Protein AF-A0A699RQG4-F1 (afdb_monomer_lite)

Radius of gyration: 23.88 Å; chains: 1; bounding box: 57×42×54 Å

Organism: Tanacetum cinerariifolium (NCBI:txid118510)

Sequence (98 aa):
MQLVPKVVFPCLPKRTMCHGRLIFFAVDSCETAQEIWLQVQQMMKGSDIGIKEKKAKLFNEWERFDSNEGESIESYYHRLLKLMHDLKRNKHFPEKIA

Foldseek 3Di:
DDDDDDPDDDDDDDPVCPVVVVVVVVLVPDPVNVVVVVVVVCVVVAPPVRLVVLVVVLVVCVVPLDDDVPDDPVNSVVVVVVSVVSVVVSVPDPPDPD

Structure (mmCIF, N/CA/C/O backbone):
data_AF-A0A699RQG4-F1
#
_entry.id   AF-A0A699RQG4-F1
#
loop_
_atom_site.group_PDB
_atom_site.id
_atom_site.type_symbol
_atom_site.label_atom_id
_atom_site.label_alt_id
_atom_site.label_comp_id
_atom_site.label_asym_id
_atom_site.label_entity_id
_atom_site.label_seq_id
_atom_site.pdbx_PDB_ins_code
_atom_site.Cartn_x
_atom_site.Cartn_y
_atom_site.Cartn_z
_atom_site.occupancy
_atom_site.B_iso_or_equiv
_atom_site.auth_seq_id
_atom_site.auth_comp_id
_atom_site.auth_asym_id
_atom_site.auth_atom_id
_atom_site.pdbx_PDB_model_num
ATOM 1 N N . MET A 1 1 ? 25.592 11.367 -23.029 1.00 34.19 1 MET A N 1
ATOM 2 C CA . MET A 1 1 ? 26.323 10.136 -22.655 1.00 34.19 1 MET A CA 1
ATOM 3 C C . MET A 1 1 ? 25.731 9.592 -21.363 1.00 34.19 1 MET A C 1
ATOM 5 O O . MET A 1 1 ? 26.091 10.073 -20.298 1.00 34.19 1 MET A O 1
ATOM 9 N N . GLN A 1 2 ? 24.779 8.658 -21.435 1.00 38.53 2 GLN A N 1
ATOM 10 C CA . GLN A 1 2 ? 24.362 7.902 -20.250 1.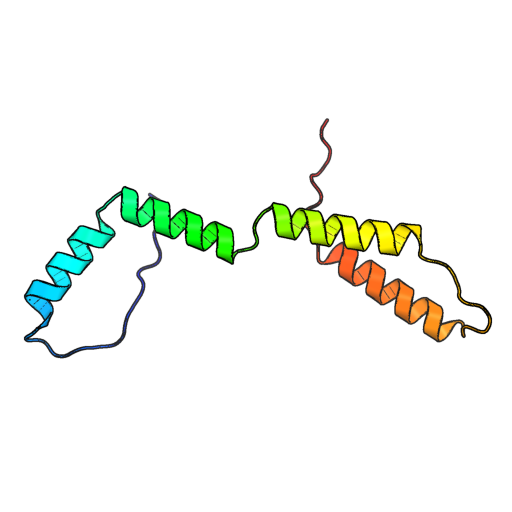00 38.53 2 GLN A CA 1
ATOM 11 C C . GLN A 1 2 ? 25.198 6.621 -20.180 1.00 38.53 2 GLN A C 1
ATOM 13 O O . GLN A 1 2 ? 25.296 5.879 -21.153 1.00 38.53 2 GLN A O 1
ATOM 18 N N . LEU A 1 3 ? 25.862 6.428 -19.041 1.00 46.97 3 LEU A N 1
ATOM 19 C CA . LEU A 1 3 ? 26.655 5.250 -18.707 1.00 46.97 3 LEU A CA 1
ATOM 20 C C . LEU A 1 3 ? 25.708 4.074 -18.446 1.00 46.97 3 LEU A C 1
ATOM 22 O O . LEU A 1 3 ? 25.030 4.041 -17.421 1.00 46.97 3 LEU A O 1
ATOM 26 N N . VAL A 1 4 ? 25.668 3.106 -19.360 1.00 45.50 4 VAL A N 1
ATOM 27 C CA . VAL A 1 4 ? 25.008 1.817 -19.116 1.00 45.50 4 VAL A CA 1
ATOM 28 C C . VAL A 1 4 ? 25.875 1.024 -18.123 1.00 45.50 4 VAL A C 1
ATOM 30 O O . VAL A 1 4 ? 27.101 0.991 -18.298 1.00 45.50 4 VAL A O 1
ATOM 33 N N . PRO A 1 5 ? 25.316 0.411 -17.059 1.00 49.28 5 PRO A N 1
ATOM 34 C CA . PRO A 1 5 ? 26.115 -0.329 -16.092 1.00 49.28 5 PRO A CA 1
ATOM 35 C C . PRO A 1 5 ? 26.769 -1.521 -16.789 1.00 49.28 5 PRO A C 1
ATOM 37 O O . PRO A 1 5 ? 26.081 -2.402 -17.300 1.00 49.28 5 PRO A O 1
ATOM 40 N N . LYS A 1 6 ? 28.105 -1.558 -16.800 1.00 50.06 6 LYS A N 1
ATOM 41 C CA . LYS A 1 6 ? 28.863 -2.728 -17.248 1.00 50.06 6 LYS A CA 1
ATOM 42 C C . LYS A 1 6 ? 28.499 -3.901 -16.341 1.00 50.06 6 LYS A C 1
ATOM 44 O O . LYS A 1 6 ? 28.930 -3.949 -15.190 1.00 50.06 6 LYS A O 1
ATOM 49 N N . VAL A 1 7 ? 27.700 -4.829 -16.854 1.00 56.12 7 VAL A N 1
ATOM 50 C CA . VAL A 1 7 ? 27.399 -6.089 -16.176 1.00 56.12 7 VAL A CA 1
ATOM 51 C C . VAL A 1 7 ? 28.689 -6.913 -16.161 1.00 56.12 7 VAL A C 1
ATOM 53 O O . VAL A 1 7 ? 29.126 -7.428 -17.187 1.00 56.12 7 VAL A O 1
ATOM 56 N N . VAL A 1 8 ? 29.357 -6.980 -15.009 1.00 48.56 8 VAL A N 1
ATOM 57 C CA . VAL A 1 8 ? 30.555 -7.809 -14.822 1.00 48.56 8 VAL A CA 1
ATOM 58 C C . VAL A 1 8 ? 30.097 -9.237 -14.526 1.00 48.56 8 VAL A C 1
ATOM 60 O O . VAL A 1 8 ? 29.631 -9.516 -13.425 1.00 48.56 8 VAL A O 1
ATOM 63 N N . PHE A 1 9 ? 30.218 -10.139 -15.504 1.00 44.84 9 PHE A N 1
ATOM 64 C CA . PHE A 1 9 ? 30.011 -11.578 -15.300 1.00 44.84 9 PHE A CA 1
ATOM 65 C C . PHE A 1 9 ? 31.331 -12.297 -14.947 1.00 44.84 9 PHE A C 1
ATOM 67 O O . PHE A 1 9 ? 32.393 -11.881 -15.422 1.00 44.84 9 PHE A O 1
ATOM 74 N N . PRO A 1 10 ? 31.296 -13.368 -14.125 1.00 50.53 10 PRO A N 1
ATOM 75 C CA . PRO A 1 10 ? 32.489 -14.032 -13.605 1.00 50.53 10 PRO A CA 1
ATOM 76 C C . PRO A 1 10 ? 33.280 -14.777 -14.689 1.00 50.53 10 PRO A C 1
ATOM 78 O O . PRO A 1 10 ? 32.752 -15.222 -15.705 1.00 50.53 10 PRO A O 1
ATOM 81 N N . CYS A 1 11 ? 34.575 -14.916 -14.433 1.00 51.38 11 CYS A N 1
ATOM 82 C CA . CYS A 1 11 ? 35.624 -15.403 -15.321 1.00 51.38 11 CYS A CA 1
ATOM 83 C C . CYS A 1 11 ? 35.346 -16.806 -15.915 1.00 51.38 11 CYS A C 1
ATOM 85 O O . CYS A 1 11 ? 35.378 -17.792 -15.182 1.00 51.38 11 CYS A O 1
ATOM 87 N N . LEU A 1 12 ? 35.197 -16.924 -17.244 1.00 46.84 12 LEU A N 1
ATOM 88 C CA . LEU A 1 12 ? 35.260 -18.207 -17.974 1.00 46.84 12 LEU A CA 1
ATOM 89 C C . LEU A 1 12 ? 36.551 -18.325 -18.828 1.00 46.84 12 L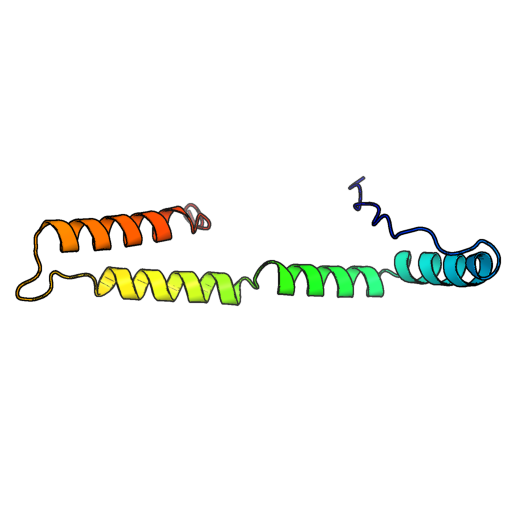EU A C 1
ATOM 91 O O . LEU A 1 12 ? 37.102 -17.299 -19.243 1.00 46.84 12 LEU A O 1
ATOM 95 N N . PRO A 1 13 ? 37.082 -19.546 -19.085 1.00 49.91 13 PRO A N 1
ATOM 96 C CA . PRO A 1 13 ? 38.443 -19.761 -19.602 1.00 49.91 13 PRO A CA 1
ATOM 97 C C . PRO A 1 13 ? 38.675 -19.286 -21.047 1.00 49.91 13 PRO A C 1
ATOM 99 O O . PRO A 1 13 ? 37.808 -19.353 -21.914 1.00 49.91 13 PRO A O 1
ATOM 102 N N . LYS A 1 14 ? 39.911 -18.855 -21.335 1.00 51.47 14 LYS A N 1
ATOM 103 C CA . LYS A 1 14 ? 40.268 -17.962 -22.454 1.00 51.47 14 LYS A CA 1
ATOM 104 C C . LYS A 1 14 ? 40.150 -18.491 -23.900 1.00 51.47 14 LYS A C 1
ATOM 106 O O . LYS A 1 14 ? 40.382 -17.701 -24.808 1.00 51.47 14 LYS A O 1
ATOM 111 N N . ARG A 1 15 ? 39.780 -19.755 -24.167 1.00 47.41 15 ARG A N 1
ATOM 112 C CA . ARG A 1 15 ? 39.757 -20.309 -25.550 1.00 47.41 15 ARG A CA 1
ATOM 113 C C . ARG A 1 15 ? 38.392 -20.338 -26.242 1.00 47.41 15 ARG A C 1
ATOM 115 O O . ARG A 1 15 ? 38.345 -20.163 -27.451 1.00 47.41 15 ARG A O 1
ATOM 122 N N . THR A 1 16 ? 37.286 -20.470 -25.515 1.00 49.81 16 THR A N 1
ATOM 123 C CA . THR A 1 16 ? 35.922 -20.307 -26.073 1.00 49.81 16 THR A CA 1
ATOM 124 C C . THR A 1 16 ? 35.500 -18.836 -26.165 1.00 49.81 16 THR A C 1
ATOM 126 O O . THR A 1 16 ? 34.453 -18.496 -26.714 1.00 49.81 16 THR A O 1
ATOM 129 N N . MET A 1 17 ? 36.347 -17.940 -25.654 1.00 52.84 17 MET A N 1
ATOM 130 C CA . MET A 1 17 ? 36.024 -16.542 -25.421 1.00 52.84 17 MET A CA 1
ATOM 131 C C . MET A 1 17 ? 35.956 -15.689 -26.690 1.00 52.84 17 MET A C 1
ATOM 133 O O . MET A 1 17 ? 35.228 -14.710 -26.683 1.00 52.84 17 MET A O 1
ATOM 137 N N . CYS A 1 18 ? 36.683 -16.006 -27.767 1.00 54.38 18 CYS A N 1
ATOM 138 C CA . CYS A 1 18 ? 36.727 -15.122 -28.942 1.00 54.38 18 CYS A CA 1
ATOM 139 C C . CYS A 1 18 ? 35.389 -15.099 -29.698 1.00 54.38 18 CYS A C 1
ATOM 141 O O . CYS A 1 18 ? 34.879 -14.025 -29.997 1.00 54.38 18 CYS A O 1
ATOM 143 N N . HIS A 1 19 ? 34.775 -16.265 -29.919 1.00 58.84 19 HIS A N 1
ATOM 144 C CA . HIS A 1 19 ? 33.466 -16.356 -30.571 1.00 58.84 19 HIS A CA 1
ATOM 145 C C . HIS A 1 19 ? 32.338 -15.899 -29.640 1.00 58.84 19 HIS A C 1
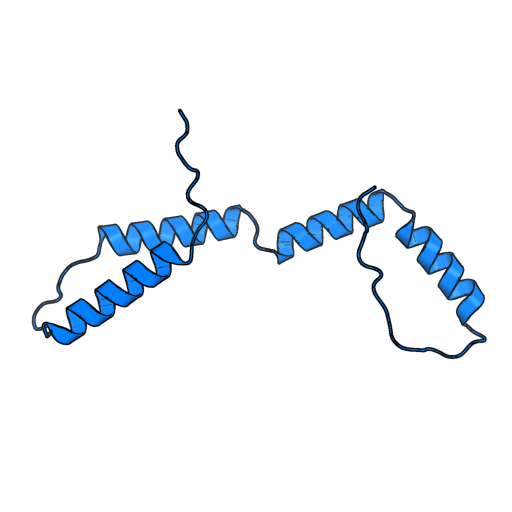ATOM 147 O O . HIS A 1 19 ? 31.497 -15.103 -30.044 1.00 58.84 19 HIS A O 1
ATOM 153 N N . GLY A 1 20 ? 32.369 -16.315 -28.367 1.00 62.69 20 GLY A N 1
ATOM 154 C CA . GLY A 1 20 ? 31.375 -15.883 -27.380 1.00 62.69 20 GLY A CA 1
ATOM 155 C C . GLY A 1 20 ? 31.384 -14.371 -27.138 1.00 62.69 20 GLY A C 1
ATOM 156 O O . GLY A 1 20 ? 30.330 -13.770 -26.963 1.00 62.69 20 GLY A O 1
ATOM 157 N N . ARG A 1 21 ? 32.560 -13.732 -27.192 1.00 63.78 21 ARG A N 1
ATOM 158 C CA . ARG A 1 21 ? 32.714 -12.281 -27.018 1.00 63.78 21 ARG A CA 1
ATOM 159 C C . ARG A 1 21 ? 32.180 -11.497 -28.216 1.00 63.78 21 ARG A C 1
ATOM 161 O O . ARG A 1 21 ? 31.542 -10.476 -28.004 1.00 63.78 21 ARG A O 1
ATOM 168 N N . LEU A 1 22 ? 32.396 -11.970 -29.444 1.00 65.62 22 LEU A N 1
ATOM 169 C CA . LEU A 1 22 ? 31.837 -11.331 -30.643 1.00 65.62 22 LEU A CA 1
ATOM 170 C C . LEU A 1 22 ? 30.311 -11.446 -30.684 1.00 65.62 22 LEU A C 1
ATOM 172 O O . LEU A 1 22 ? 29.641 -10.466 -30.986 1.00 65.62 22 LEU A O 1
ATOM 176 N N . ILE A 1 23 ? 29.768 -12.608 -30.308 1.00 71.31 23 ILE A N 1
ATOM 177 C CA . ILE A 1 23 ? 28.317 -12.811 -30.197 1.00 71.31 23 ILE A CA 1
ATOM 178 C C . ILE A 1 23 ? 27.738 -11.903 -29.106 1.00 71.31 23 ILE A C 1
ATOM 180 O O . ILE A 1 23 ? 26.743 -11.228 -29.343 1.00 71.31 23 ILE A O 1
ATOM 184 N N . PHE A 1 24 ? 28.386 -11.827 -27.940 1.00 69.31 24 PHE A N 1
ATOM 185 C CA . PHE A 1 24 ? 27.957 -10.946 -26.855 1.00 69.31 24 PHE A CA 1
ATOM 186 C C . PHE A 1 24 ? 27.949 -9.472 -27.276 1.00 69.31 24 PHE A C 1
ATOM 188 O O . PHE A 1 24 ? 26.944 -8.801 -27.082 1.00 69.31 24 PHE A O 1
ATOM 195 N N . PHE A 1 25 ? 29.024 -8.980 -27.901 1.00 69.12 25 PHE A N 1
ATOM 196 C CA . PHE A 1 25 ? 29.077 -7.597 -28.387 1.00 69.12 25 PHE A CA 1
ATOM 197 C C . PHE A 1 25 ? 28.043 -7.318 -29.479 1.00 69.12 25 PHE A C 1
ATOM 199 O O . PHE A 1 25 ? 27.434 -6.256 -29.459 1.00 69.12 25 PHE A O 1
ATOM 206 N N . ALA A 1 26 ? 27.814 -8.259 -30.399 1.00 72.62 26 ALA A N 1
ATOM 207 C CA . ALA A 1 26 ? 26.803 -8.105 -31.441 1.00 72.62 26 ALA A CA 1
ATOM 208 C C . ALA A 1 26 ? 25.388 -8.001 -30.847 1.00 72.62 26 ALA A C 1
ATOM 210 O O . ALA A 1 26 ? 24.621 -7.125 -31.243 1.00 72.62 26 ALA A O 1
ATOM 211 N N . VAL A 1 27 ? 25.071 -8.839 -29.855 1.00 71.62 27 VAL A N 1
ATOM 212 C CA . VAL A 1 27 ? 23.786 -8.804 -29.139 1.00 71.62 27 VAL A CA 1
ATOM 213 C C . VAL A 1 27 ? 23.643 -7.524 -28.310 1.00 71.62 27 VAL A C 1
ATOM 215 O O . VAL A 1 27 ? 22.592 -6.897 -28.360 1.00 71.62 27 VAL A O 1
ATOM 218 N N . ASP A 1 28 ? 24.691 -7.095 -27.604 1.00 72.50 28 ASP A N 1
ATOM 219 C CA . ASP A 1 28 ? 24.684 -5.866 -26.793 1.00 72.50 28 ASP A CA 1
ATOM 220 C C . ASP A 1 28 ? 24.587 -4.592 -27.654 1.00 72.50 28 ASP A C 1
ATOM 222 O O . ASP A 1 28 ? 23.987 -3.606 -27.238 1.00 72.50 28 ASP A O 1
ATOM 226 N N . SER A 1 29 ? 25.115 -4.619 -28.884 1.00 72.06 29 SER A N 1
ATOM 227 C CA . SER A 1 29 ? 24.992 -3.527 -29.863 1.00 72.06 29 SER A CA 1
ATOM 228 C C . SER A 1 29 ? 23.662 -3.498 -30.624 1.00 72.06 29 SER A C 1
ATOM 230 O O . SER A 1 29 ? 23.423 -2.571 -31.396 1.00 72.06 29 SER A O 1
ATOM 232 N N . CYS A 1 30 ? 22.806 -4.509 -30.451 1.00 80.00 30 CYS A N 1
ATOM 233 C CA . CYS A 1 30 ? 21.526 -4.581 -31.142 1.00 80.00 30 CYS A CA 1
ATOM 234 C C . CYS A 1 30 ? 20.488 -3.717 -30.415 1.00 80.00 30 CYS A C 1
ATOM 236 O O . CYS A 1 30 ? 20.101 -4.021 -29.286 1.00 80.00 30 CYS A O 1
ATOM 238 N N . GLU A 1 31 ? 20.001 -2.668 -31.082 1.00 78.31 31 GLU A N 1
ATOM 239 C CA . GLU A 1 31 ? 18.978 -1.757 -30.545 1.00 78.31 31 GLU A CA 1
ATOM 240 C C . GLU A 1 31 ? 17.737 -2.520 -30.062 1.00 78.31 31 GLU A C 1
ATOM 242 O O . GLU A 1 31 ? 17.290 -2.325 -28.936 1.00 78.31 31 GLU A O 1
ATOM 247 N N . THR A 1 32 ? 17.264 -3.500 -30.837 1.00 80.38 32 THR A N 1
ATOM 248 C CA . THR A 1 32 ? 16.115 -4.340 -30.467 1.00 80.38 32 THR A CA 1
ATOM 249 C C . THR A 1 32 ? 16.359 -5.146 -29.187 1.00 80.38 32 THR A C 1
ATOM 251 O O . THR A 1 32 ? 15.456 -5.303 -28.367 1.00 80.38 32 THR A O 1
ATOM 254 N N . ALA A 1 33 ? 17.578 -5.651 -28.972 1.00 79.06 33 ALA A N 1
ATOM 255 C CA . ALA A 1 33 ? 17.910 -6.382 -27.749 1.00 79.06 33 ALA A CA 1
ATOM 256 C C . ALA A 1 33 ? 17.945 -5.448 -26.527 1.00 79.06 33 ALA A C 1
ATOM 258 O O . ALA A 1 33 ? 17.464 -5.822 -25.453 1.00 79.06 33 ALA A O 1
ATOM 259 N N . GLN A 1 34 ? 18.451 -4.221 -26.695 1.00 78.44 34 GLN A N 1
ATOM 260 C CA . GLN A 1 34 ? 18.428 -3.190 -25.655 1.00 78.44 34 GLN A CA 1
ATOM 261 C C . GLN A 1 34 ? 16.997 -2.745 -25.318 1.00 78.44 34 GLN A C 1
ATOM 263 O O . GLN A 1 34 ? 16.664 -2.611 -24.140 1.00 78.44 34 GLN A O 1
ATOM 268 N N . GLU A 1 35 ? 16.135 -2.572 -26.321 1.00 80.81 35 GLU A N 1
ATOM 269 C CA . GLU A 1 35 ? 14.718 -2.225 -26.154 1.00 80.81 35 GLU A CA 1
ATOM 270 C C . GLU A 1 35 ? 13.944 -3.315 -25.403 1.00 80.81 35 GLU A C 1
ATOM 272 O O . GLU A 1 35 ? 13.233 -3.019 -24.439 1.00 80.81 35 GLU A O 1
ATOM 277 N N . ILE A 1 36 ? 14.132 -4.584 -25.781 1.00 82.69 36 ILE A N 1
ATOM 278 C CA . ILE A 1 36 ? 13.534 -5.730 -25.081 1.00 82.69 36 ILE A CA 1
ATOM 279 C C . ILE A 1 36 ? 14.031 -5.782 -23.632 1.00 82.69 36 ILE A C 1
ATOM 281 O O . ILE A 1 36 ? 13.236 -5.952 -22.706 1.00 82.69 36 ILE A O 1
ATOM 285 N N . TRP A 1 37 ? 15.333 -5.594 -23.402 1.00 81.44 37 TRP A N 1
ATOM 286 C CA . TRP A 1 37 ? 15.891 -5.572 -22.049 1.00 81.44 37 TRP A CA 1
ATOM 287 C C . TRP A 1 37 ? 15.340 -4.415 -21.208 1.00 81.44 37 TRP A C 1
ATOM 289 O O . TRP A 1 37 ? 15.037 -4.595 -20.025 1.00 81.44 37 TRP A O 1
ATOM 299 N N . LEU A 1 38 ? 15.148 -3.241 -21.812 1.00 79.56 38 LEU A N 1
ATOM 300 C CA . LEU A 1 38 ? 14.537 -2.086 -21.162 1.00 79.56 38 LEU A CA 1
ATOM 301 C C . LEU A 1 38 ? 13.069 -2.354 -20.797 1.00 79.56 38 LEU A C 1
ATOM 303 O O . LEU A 1 38 ? 12.657 -2.026 -19.684 1.00 79.56 38 LEU A O 1
ATOM 307 N N . GLN A 1 39 ? 12.302 -3.009 -21.672 1.00 79.00 39 GLN A N 1
ATOM 308 C CA . GLN A 1 39 ? 10.931 -3.436 -21.374 1.00 79.00 39 GLN A CA 1
ATOM 309 C C . GLN A 1 39 ? 10.883 -4.469 -20.244 1.00 79.00 39 GLN A C 1
ATOM 311 O O . GLN A 1 39 ? 10.058 -4.347 -19.341 1.00 79.00 39 GLN A O 1
ATOM 316 N N . VAL A 1 40 ? 11.789 -5.452 -20.230 1.00 77.50 40 VAL A N 1
ATOM 317 C CA . VAL A 1 40 ? 11.888 -6.423 -19.125 1.00 77.50 40 VAL A CA 1
ATOM 318 C C . VAL A 1 40 ? 12.263 -5.718 -17.821 1.00 77.50 40 VAL A C 1
ATOM 320 O O . VAL A 1 40 ? 11.646 -5.968 -16.789 1.00 77.50 40 VAL A O 1
ATOM 323 N N . GLN A 1 41 ? 13.209 -4.778 -17.852 1.00 73.56 41 GLN A N 1
ATOM 324 C CA . GLN A 1 41 ? 13.553 -3.935 -16.703 1.00 73.56 41 GLN A CA 1
ATOM 325 C C . GLN A 1 41 ? 12.350 -3.125 -16.196 1.00 73.56 41 GLN A C 1
ATOM 327 O O . GLN A 1 41 ? 12.165 -3.027 -14.984 1.00 73.56 41 GLN A O 1
ATOM 332 N N . GLN A 1 42 ? 11.537 -2.558 -17.091 1.00 73.75 42 GLN A N 1
ATOM 333 C CA . GLN A 1 42 ? 10.307 -1.837 -16.741 1.00 73.75 42 GLN A CA 1
ATOM 334 C C . GLN A 1 42 ? 9.251 -2.776 -16.142 1.00 73.75 42 GLN A C 1
ATOM 336 O O . GLN A 1 42 ? 8.655 -2.452 -15.117 1.00 73.75 42 GLN A O 1
ATOM 341 N N . MET A 1 43 ? 9.079 -3.972 -16.710 1.00 65.69 43 MET A N 1
ATOM 342 C CA . MET A 1 43 ? 8.205 -5.008 -16.154 1.00 65.69 43 MET A CA 1
ATOM 343 C C . MET A 1 43 ? 8.668 -5.450 -14.757 1.00 65.69 43 MET A C 1
ATOM 345 O O . MET A 1 43 ? 7.850 -5.595 -13.849 1.00 65.69 43 MET A O 1
ATOM 349 N N . MET A 1 44 ? 9.979 -5.604 -14.555 1.00 67.94 44 MET A N 1
ATOM 350 C CA . MET A 1 44 ? 10.578 -6.025 -13.285 1.00 67.94 44 MET A CA 1
ATOM 351 C C . MET A 1 44 ? 10.573 -4.937 -12.205 1.00 67.94 44 MET A C 1
ATOM 353 O O . MET A 1 44 ? 10.434 -5.254 -11.025 1.00 67.94 44 MET A O 1
ATOM 357 N N . LYS A 1 45 ? 10.719 -3.658 -12.573 1.00 68.12 45 LYS A N 1
ATOM 358 C CA . LYS A 1 45 ? 10.718 -2.522 -11.626 1.00 68.12 45 LYS A CA 1
ATOM 359 C C . LYS A 1 45 ? 9.327 -2.193 -11.067 1.00 68.12 45 LYS A C 1
ATOM 361 O O . LYS A 1 45 ? 9.202 -1.312 -10.220 1.00 68.12 45 LYS A O 1
ATOM 366 N N . GLY A 1 46 ? 8.316 -2.963 -11.461 1.00 60.72 46 GLY A N 1
ATOM 367 C CA . GLY A 1 46 ? 6.919 -2.728 -11.150 1.00 60.72 46 GLY A CA 1
ATOM 368 C C . GLY A 1 46 ? 6.304 -1.944 -12.292 1.00 60.72 46 GLY A C 1
ATOM 369 O O . GLY A 1 46 ? 6.560 -0.755 -12.441 1.00 60.72 46 GLY A O 1
ATOM 370 N N . SER A 1 47 ? 5.486 -2.622 -13.092 1.00 65.44 47 SER A N 1
ATOM 371 C CA . SER A 1 47 ? 4.607 -1.952 -14.043 1.00 65.44 47 SER A CA 1
ATOM 372 C C . SER A 1 47 ? 3.837 -0.835 -13.330 1.00 65.44 47 SER A C 1
ATOM 374 O O . SER A 1 47 ? 3.349 -1.040 -12.213 1.00 65.44 47 SER A O 1
ATOM 376 N N . ASP A 1 48 ? 3.670 0.317 -13.986 1.00 67.19 48 ASP A N 1
ATOM 377 C CA . ASP A 1 48 ? 2.776 1.390 -13.529 1.00 67.19 48 ASP A CA 1
ATOM 378 C C . ASP A 1 48 ? 1.384 0.850 -13.167 1.00 67.19 48 ASP A C 1
ATOM 380 O O . ASP A 1 48 ? 0.715 1.397 -12.295 1.00 67.19 48 ASP A O 1
ATOM 384 N N . ILE A 1 49 ? 0.963 -0.257 -13.791 1.00 72.81 49 ILE A N 1
ATOM 385 C CA . ILE A 1 49 ? -0.268 -0.986 -13.470 1.00 72.81 49 ILE A CA 1
ATOM 386 C C . ILE A 1 49 ? -0.204 -1.550 -12.047 1.00 72.81 49 ILE A C 1
ATOM 388 O O . ILE A 1 49 ? -1.084 -1.265 -11.243 1.00 72.81 49 ILE A O 1
ATOM 392 N N . GLY A 1 50 ? 0.864 -2.268 -11.693 1.00 74.75 50 GLY A N 1
ATOM 393 C CA . GLY A 1 50 ? 1.034 -2.830 -10.350 1.00 74.75 50 GLY A CA 1
ATOM 394 C C . GLY A 1 50 ? 1.210 -1.756 -9.270 1.00 74.75 50 GLY A C 1
ATOM 395 O O . GLY A 1 50 ? 0.793 -1.947 -8.127 1.00 74.75 50 GLY A O 1
ATOM 396 N N . ILE A 1 51 ? 1.787 -0.602 -9.619 1.00 76.00 51 ILE A N 1
ATOM 397 C CA . ILE A 1 51 ? 1.867 0.565 -8.725 1.00 76.00 51 ILE A CA 1
ATOM 398 C C . ILE A 1 51 ? 0.472 1.181 -8.527 1.00 76.00 51 ILE A C 1
ATOM 400 O O . ILE A 1 51 ? 0.076 1.451 -7.390 1.00 76.00 51 ILE A O 1
ATOM 404 N N . LYS A 1 52 ? -0.298 1.361 -9.608 1.00 78.00 52 LYS A N 1
ATOM 405 C CA . LYS A 1 52 ? -1.678 1.873 -9.564 1.00 78.00 52 LYS A CA 1
ATOM 406 C C . LYS A 1 52 ? -2.615 0.944 -8.792 1.00 78.00 52 LYS A C 1
ATOM 408 O O . LYS A 1 52 ? -3.383 1.436 -7.972 1.00 78.00 52 LYS A O 1
ATOM 413 N N . GLU A 1 53 ? -2.520 -0.371 -8.980 1.00 83.31 53 GLU A N 1
ATOM 414 C CA . GLU A 1 53 ? -3.306 -1.363 -8.232 1.00 83.31 53 GLU A CA 1
ATOM 415 C C . GLU A 1 53 ? -2.990 -1.337 -6.735 1.00 83.31 53 GLU A C 1
ATOM 417 O O . GLU A 1 53 ? -3.903 -1.267 -5.910 1.00 83.31 53 GLU A O 1
ATOM 422 N N . LYS A 1 54 ? -1.702 -1.323 -6.361 1.00 83.62 54 LYS A N 1
ATOM 423 C CA . LYS A 1 54 ? -1.293 -1.195 -4.951 1.00 83.62 54 LYS A CA 1
ATOM 424 C C . LYS A 1 54 ? -1.822 0.093 -4.323 1.00 83.62 54 LYS A C 1
ATOM 426 O O . LYS A 1 54 ? -2.278 0.072 -3.182 1.00 83.62 54 LYS A O 1
ATOM 431 N N . LYS A 1 55 ? -1.804 1.198 -5.074 1.00 83.44 55 LYS A N 1
ATOM 432 C CA . LYS A 1 55 ? -2.359 2.483 -4.639 1.00 83.44 55 LYS A CA 1
ATOM 433 C C . LYS A 1 55 ? -3.875 2.407 -4.453 1.00 83.44 55 LYS A C 1
ATOM 435 O O . LYS A 1 55 ? -4.362 2.783 -3.394 1.00 83.44 55 LYS A O 1
ATOM 440 N N . ALA A 1 56 ? -4.606 1.886 -5.437 1.00 86.62 56 ALA A N 1
ATOM 441 C CA . ALA A 1 56 ? -6.058 1.732 -5.362 1.00 86.62 56 ALA A CA 1
ATOM 442 C C . ALA A 1 56 ? -6.477 0.869 -4.162 1.00 86.62 56 ALA A C 1
ATOM 444 O O . ALA A 1 56 ? -7.404 1.225 -3.437 1.00 86.62 56 ALA A O 1
ATOM 445 N N . LYS A 1 57 ? -5.738 -0.215 -3.894 1.00 90.12 57 LYS A N 1
ATOM 446 C CA . LYS A 1 57 ? -5.978 -1.072 -2.731 1.00 90.12 57 LYS A CA 1
ATOM 447 C C . LYS A 1 57 ? -5.812 -0.317 -1.408 1.00 90.12 57 LYS A C 1
ATOM 449 O O . LYS A 1 57 ? -6.702 -0.392 -0.568 1.00 90.12 57 LYS A O 1
ATOM 454 N N . LEU A 1 58 ? -4.721 0.436 -1.243 1.00 90.12 58 LEU A 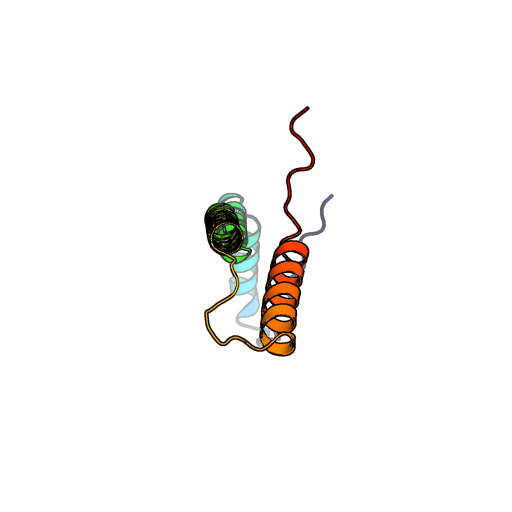N 1
ATOM 455 C CA . LEU A 1 58 ? -4.476 1.228 -0.030 1.00 90.12 58 LEU A CA 1
ATOM 456 C C . LEU A 1 58 ? -5.527 2.324 0.183 1.00 90.12 58 LEU A C 1
ATOM 458 O O . LEU A 1 58 ? -5.930 2.562 1.317 1.00 90.12 58 LEU A O 1
ATOM 462 N N . PHE A 1 59 ? -5.996 2.972 -0.888 1.00 88.19 59 PHE A N 1
ATOM 463 C CA . PHE A 1 59 ? -7.076 3.961 -0.793 1.00 88.19 59 PHE A CA 1
ATOM 464 C C . PHE A 1 59 ? -8.404 3.333 -0.370 1.00 88.19 59 PHE A C 1
ATOM 466 O O . PHE A 1 59 ? -9.077 3.883 0.493 1.00 88.19 59 PHE A O 1
ATOM 473 N N . ASN A 1 60 ? -8.756 2.169 -0.916 1.00 91.62 60 ASN A N 1
ATOM 474 C CA . ASN A 1 60 ? -9.956 1.444 -0.498 1.00 91.62 60 ASN A CA 1
ATOM 475 C C . ASN A 1 60 ? -9.860 0.956 0.961 1.00 91.62 60 ASN A C 1
ATOM 477 O O . ASN A 1 60 ? -10.851 0.982 1.684 1.00 91.62 60 ASN A O 1
ATOM 481 N N . GLU A 1 61 ? -8.676 0.527 1.412 1.00 91.62 61 GLU A N 1
ATOM 482 C CA . GLU A 1 61 ? -8.437 0.200 2.827 1.00 91.62 61 GLU A CA 1
ATOM 483 C C . GLU A 1 61 ? -8.569 1.434 3.730 1.00 91.62 61 GLU A C 1
ATOM 485 O O . GLU A 1 61 ? -9.138 1.327 4.811 1.00 91.62 61 GLU A O 1
ATOM 490 N N . TRP A 1 62 ? -8.097 2.599 3.278 1.00 91.38 62 TRP A N 1
ATOM 491 C CA . TRP A 1 62 ? -8.257 3.869 3.986 1.00 91.38 62 TRP A CA 1
ATOM 492 C C . TRP A 1 62 ? -9.713 4.338 4.056 1.00 91.38 62 TRP A C 1
ATOM 494 O O . TRP A 1 62 ? -10.171 4.710 5.129 1.00 91.38 62 TRP A O 1
ATOM 504 N N . GLU A 1 63 ? -10.463 4.293 2.951 1.00 92.31 63 GLU A N 1
ATOM 505 C CA . GLU A 1 63 ? -11.891 4.657 2.942 1.00 92.31 63 GLU A CA 1
ATOM 506 C C . GLU A 1 63 ? -12.727 3.782 3.876 1.00 92.31 63 GLU A C 1
ATOM 508 O O . GLU A 1 63 ? -13.698 4.250 4.462 1.00 92.31 63 GLU A O 1
ATOM 513 N N . ARG A 1 64 ? -12.351 2.509 4.017 1.00 93.00 64 ARG A N 1
ATOM 514 C CA . ARG A 1 64 ? -13.022 1.544 4.897 1.00 93.00 64 ARG A CA 1
ATOM 515 C C . ARG A 1 64 ? -12.420 1.495 6.299 1.00 93.00 64 ARG A C 1
ATOM 517 O O . ARG A 1 64 ? -12.779 0.609 7.074 1.00 93.00 64 ARG A O 1
ATOM 524 N N . PHE A 1 65 ? -11.472 2.376 6.612 1.00 92.75 65 PHE A N 1
ATOM 525 C CA . PHE A 1 65 ? -10.804 2.362 7.900 1.00 92.75 65 PHE A CA 1
ATOM 526 C C . PHE A 1 65 ? -11.731 2.919 8.979 1.00 92.75 65 PHE A C 1
ATOM 528 O O . PHE A 1 65 ? -11.991 4.117 9.030 1.00 92.75 65 PHE A O 1
ATOM 535 N N . ASP A 1 66 ? -12.186 2.036 9.861 1.00 92.69 66 ASP A N 1
ATOM 536 C CA . ASP A 1 66 ? -12.982 2.381 11.032 1.00 92.69 66 ASP A CA 1
ATOM 537 C C . ASP A 1 66 ? -12.508 1.574 12.252 1.00 92.69 66 ASP A C 1
ATOM 539 O O . ASP A 1 66 ? -11.757 0.593 12.140 1.00 92.69 66 ASP A O 1
ATOM 543 N N . SER A 1 67 ? -12.921 2.019 13.430 1.00 90.69 67 SER A N 1
ATOM 544 C CA . SER A 1 67 ? -12.804 1.266 14.671 1.00 90.69 67 SER A CA 1
ATOM 545 C C . SER A 1 67 ? -13.644 -0.010 14.612 1.00 90.69 67 SER A C 1
ATOM 547 O O . SER A 1 67 ? -14.769 -0.007 14.113 1.00 90.69 67 SER A O 1
ATOM 549 N N . ASN A 1 68 ? -13.099 -1.113 15.123 1.00 91.62 68 ASN A N 1
ATOM 550 C CA . ASN A 1 68 ? -13.873 -2.344 15.274 1.00 91.62 68 ASN A CA 1
ATOM 551 C C . ASN A 1 68 ? -14.542 -2.384 16.655 1.00 91.62 68 ASN A C 1
ATOM 553 O O . ASN A 1 68 ? -13.998 -1.881 17.640 1.00 91.62 68 ASN A O 1
ATOM 557 N N . GLU A 1 69 ? -15.704 -3.029 16.756 1.00 93.56 69 GLU A N 1
ATOM 558 C CA . GLU A 1 69 ? -16.382 -3.206 18.041 1.00 93.56 69 GLU A CA 1
ATOM 559 C C . GLU A 1 69 ? -15.510 -4.031 19.007 1.00 93.56 69 GLU A C 1
ATOM 561 O O . GLU A 1 69 ? -15.009 -5.101 18.661 1.00 93.56 69 GLU A O 1
ATOM 566 N N . GLY A 1 70 ? -15.287 -3.507 20.216 1.00 93.94 70 GLY A N 1
ATOM 567 C CA . GLY A 1 70 ? -14.419 -4.134 21.219 1.00 93.94 70 GLY A CA 1
ATOM 568 C C . GLY A 1 70 ? -12.913 -3.984 20.965 1.00 93.94 70 GLY A C 1
ATOM 569 O O . GLY A 1 70 ? -12.115 -4.584 21.686 1.00 93.94 70 GLY A O 1
ATOM 570 N N . GLU A 1 71 ? -12.497 -3.191 19.973 1.00 95.88 71 GLU A N 1
ATOM 571 C CA . GLU A 1 71 ? -11.085 -2.899 19.731 1.00 95.88 71 GLU A CA 1
ATOM 572 C C . GLU A 1 71 ? -10.485 -2.031 20.847 1.00 95.88 71 GLU A C 1
ATOM 574 O O . GLU A 1 71 ? -11.049 -1.014 21.254 1.00 95.88 71 GLU A O 1
ATOM 579 N N . SER A 1 72 ? -9.301 -2.415 21.334 1.00 96.62 72 SER A N 1
ATOM 580 C CA . SER A 1 72 ? -8.559 -1.580 22.274 1.00 96.62 72 SER A CA 1
ATOM 581 C C . SER A 1 72 ? -7.962 -0.364 21.566 1.00 96.62 72 SER A C 1
ATOM 583 O O . SER A 1 72 ? -7.528 -0.431 20.415 1.00 96.62 72 SER A O 1
ATOM 585 N N . ILE A 1 73 ? -7.854 0.745 22.297 1.00 95.19 73 ILE A N 1
ATOM 586 C CA . ILE A 1 73 ? -7.275 1.995 21.786 1.00 95.19 73 ILE A CA 1
ATOM 587 C C . ILE A 1 73 ? -5.865 1.761 21.214 1.00 95.19 73 ILE A C 1
ATOM 589 O O . ILE A 1 73 ? -5.524 2.280 20.155 1.00 95.19 73 ILE A O 1
ATOM 593 N N . GLU A 1 74 ? -5.051 0.938 21.876 1.00 97.00 74 GLU A N 1
ATOM 594 C CA . GLU A 1 74 ? -3.697 0.617 21.419 1.00 97.00 74 GLU A CA 1
ATOM 595 C C . GLU A 1 74 ? -3.692 -0.130 20.075 1.00 97.00 74 GLU A C 1
ATOM 597 O O . GLU A 1 74 ? -2.912 0.207 19.180 1.00 97.00 74 GLU A O 1
ATOM 602 N N . SER A 1 75 ? -4.597 -1.099 19.898 1.00 96.00 75 SER A N 1
ATOM 603 C CA . SER A 1 75 ? -4.724 -1.858 18.649 1.00 96.00 75 SER A CA 1
ATOM 604 C C . SER A 1 75 ? -5.153 -0.960 17.484 1.00 96.00 75 SER A C 1
ATOM 606 O O . SER A 1 75 ? -4.548 -1.010 16.406 1.00 96.00 75 SER A O 1
ATOM 608 N N . TYR A 1 76 ? -6.098 -0.051 17.744 1.00 96.12 76 TYR A N 1
ATOM 609 C CA . TYR A 1 76 ? -6.548 0.951 16.781 1.00 96.12 76 TYR A CA 1
ATOM 610 C C . TYR A 1 76 ? -5.390 1.838 16.305 1.00 96.12 76 TYR A C 1
ATOM 612 O O . TYR A 1 76 ? -5.145 1.970 15.100 1.00 96.12 76 TYR A O 1
ATOM 620 N N . TYR A 1 77 ? -4.616 2.397 17.244 1.00 95.38 77 TYR A N 1
ATOM 621 C CA . TYR A 1 77 ? -3.466 3.235 16.900 1.00 95.38 77 TYR A CA 1
ATOM 622 C C . TYR A 1 77 ? -2.392 2.456 16.145 1.00 95.38 77 TYR A C 1
ATOM 624 O O . TYR A 1 77 ? -1.812 2.982 15.194 1.00 95.38 77 TYR A O 1
ATOM 632 N N . HIS A 1 78 ? -2.149 1.197 16.509 1.00 95.75 78 HIS A N 1
ATOM 633 C CA . HIS A 1 78 ? -1.189 0.356 15.802 1.00 95.75 78 HIS A CA 1
ATOM 634 C C . HIS A 1 78 ? -1.589 0.140 14.332 1.00 95.75 78 HIS A C 1
ATOM 636 O O . HIS A 1 78 ? -0.764 0.315 13.427 1.00 95.75 78 HIS A O 1
ATOM 642 N N . ARG A 1 79 ? -2.865 -0.178 14.071 1.00 95.12 79 ARG A N 1
ATOM 643 C CA . ARG A 1 79 ? -3.416 -0.308 12.711 1.00 95.12 79 ARG A CA 1
ATOM 644 C C . ARG A 1 79 ? -3.323 0.997 11.922 1.00 95.12 79 ARG A C 1
ATOM 646 O O . ARG A 1 79 ? -2.879 0.977 10.773 1.00 95.12 79 ARG A O 1
ATOM 653 N N . LEU A 1 80 ? -3.691 2.118 12.541 1.00 93.94 80 LEU A N 1
ATOM 654 C CA . LEU A 1 80 ? -3.643 3.437 11.909 1.00 93.94 80 LEU A CA 1
ATOM 655 C C . LEU A 1 80 ? -2.207 3.828 11.527 1.00 93.94 80 LEU A C 1
ATOM 657 O O . LEU A 1 80 ? -1.952 4.250 10.400 1.00 93.94 80 LEU A O 1
ATOM 661 N N . LEU A 1 81 ? -1.250 3.649 12.441 1.00 94.69 81 LEU A N 1
ATOM 662 C CA . LEU A 1 81 ? 0.164 3.957 12.206 1.00 94.69 81 LEU A CA 1
ATOM 663 C C . LEU A 1 81 ? 0.746 3.130 11.058 1.00 94.69 81 LEU A C 1
ATOM 665 O O . LEU A 1 81 ? 1.477 3.667 10.222 1.00 94.69 81 LEU A O 1
ATOM 669 N N . LYS A 1 82 ? 0.392 1.845 10.988 1.00 94.31 82 LYS A N 1
ATOM 670 C CA . LYS A 1 82 ? 0.796 0.966 9.889 1.00 94.31 82 LYS A CA 1
ATOM 671 C C . LYS A 1 82 ? 0.248 1.460 8.549 1.00 94.31 82 LYS A C 1
ATOM 673 O O . LYS A 1 82 ? 1.019 1.611 7.603 1.00 94.31 82 LYS A O 1
ATOM 678 N N . LEU A 1 83 ? -1.042 1.793 8.491 1.00 92.00 83 LEU A N 1
ATOM 679 C CA . LEU A 1 83 ? -1.679 2.310 7.279 1.00 92.00 83 LEU A CA 1
ATOM 680 C C . LEU A 1 83 ? -1.048 3.636 6.822 1.00 92.00 83 LEU A C 1
ATOM 682 O O . LEU A 1 83 ? -0.712 3.793 5.649 1.00 92.00 83 LEU A O 1
ATOM 686 N N . MET A 1 84 ? -0.792 4.565 7.749 1.00 90.19 84 MET A N 1
ATOM 687 C CA . MET A 1 84 ? -0.094 5.821 7.443 1.00 90.19 84 MET A CA 1
ATOM 688 C C . MET A 1 84 ? 1.33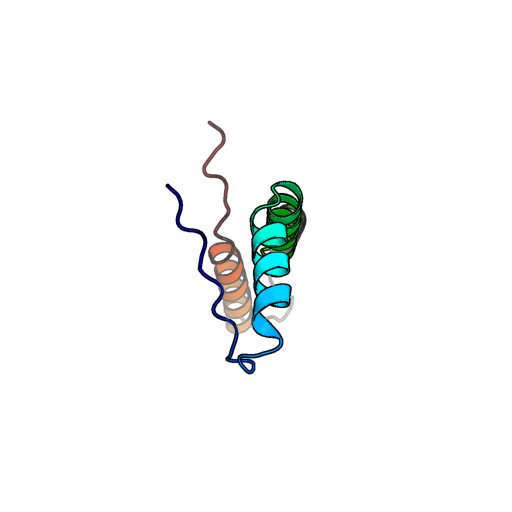3 5.594 6.934 1.00 90.19 84 MET A C 1
ATOM 690 O O . MET A 1 84 ? 1.792 6.284 6.019 1.00 90.19 84 MET A O 1
ATOM 694 N N . HIS A 1 85 ? 2.050 4.633 7.516 1.00 91.94 85 HIS A N 1
ATOM 695 C CA . HIS A 1 85 ? 3.391 4.280 7.068 1.00 91.94 85 HIS A CA 1
ATOM 696 C C . HIS A 1 85 ? 3.371 3.714 5.641 1.00 91.94 85 HIS A C 1
ATOM 698 O O . HIS A 1 85 ? 4.186 4.119 4.804 1.00 91.94 85 HIS A O 1
ATOM 704 N N . ASP A 1 86 ? 2.419 2.834 5.338 1.00 89.25 86 ASP A N 1
ATOM 705 C CA . ASP A 1 86 ? 2.267 2.242 4.010 1.00 89.25 86 ASP A CA 1
ATOM 706 C C . ASP A 1 86 ? 1.876 3.299 2.968 1.00 89.25 86 ASP A C 1
ATOM 708 O O . ASP A 1 86 ? 2.476 3.346 1.891 1.00 89.25 86 ASP A O 1
ATOM 712 N N . LEU A 1 87 ? 0.988 4.238 3.306 1.00 86.50 87 LEU A N 1
ATOM 713 C CA . LEU A 1 87 ? 0.676 5.393 2.454 1.00 86.50 87 LEU A CA 1
ATOM 714 C C . LEU A 1 87 ? 1.917 6.260 2.175 1.00 86.50 87 LEU A C 1
ATOM 716 O O . LEU A 1 87 ? 2.183 6.609 1.024 1.00 86.50 87 LEU A O 1
ATOM 720 N N . LYS A 1 88 ? 2.730 6.555 3.198 1.00 84.62 88 LYS A N 1
ATOM 721 C CA . LYS A 1 88 ? 3.946 7.383 3.072 1.00 84.62 88 LYS A CA 1
ATOM 722 C C . LYS A 1 88 ? 5.062 6.703 2.274 1.00 84.62 88 LYS A C 1
ATOM 724 O O . LYS A 1 88 ? 5.846 7.376 1.600 1.00 84.62 88 LYS A O 1
ATOM 729 N N . ARG A 1 89 ? 5.172 5.376 2.358 1.00 80.12 89 ARG A N 1
ATOM 730 C CA . ARG A 1 89 ? 6.179 4.589 1.629 1.00 80.12 89 ARG A CA 1
ATOM 731 C C . ARG A 1 89 ? 5.861 4.493 0.133 1.00 80.12 89 ARG A C 1
ATOM 733 O O . ARG A 1 89 ? 6.782 4.373 -0.675 1.00 80.12 89 ARG A O 1
ATOM 740 N N . ASN A 1 90 ? 4.593 4.632 -0.245 1.00 72.06 90 ASN A N 1
ATOM 741 C CA . ASN A 1 90 ? 4.142 4.705 -1.634 1.00 72.06 90 ASN A CA 1
ATOM 742 C C . ASN A 1 90 ? 4.261 6.147 -2.181 1.00 72.06 90 ASN A C 1
ATOM 744 O O . ASN A 1 90 ? 3.276 6.791 -2.531 1.00 72.06 90 ASN A O 1
ATOM 748 N N . LYS A 1 91 ? 5.505 6.646 -2.265 1.00 63.56 91 LYS A N 1
ATOM 749 C CA . LYS A 1 91 ? 5.897 8.037 -2.594 1.00 63.56 91 LYS A CA 1
ATOM 750 C C . LYS A 1 91 ? 5.512 8.558 -3.991 1.00 63.56 91 LYS A C 1
ATOM 752 O O . LYS A 1 91 ? 5.814 9.704 -4.301 1.00 63.56 91 LYS A O 1
ATOM 757 N N . HIS A 1 92 ? 4.843 7.775 -4.833 1.00 63.56 92 HIS A N 1
ATOM 758 C CA . HIS A 1 92 ? 4.365 8.234 -6.141 1.00 63.56 92 HIS A CA 1
ATOM 759 C C . HIS A 1 92 ? 2.945 8.802 -6.028 1.00 63.56 92 HIS A C 1
ATOM 761 O O . HIS A 1 92 ? 1.960 8.297 -6.581 1.00 63.56 92 HIS A O 1
ATOM 767 N N . PHE A 1 93 ? 2.836 9.887 -5.270 1.00 51.22 93 PHE A N 1
ATOM 768 C CA . PHE A 1 93 ? 1.780 10.851 -5.519 1.00 51.22 93 PHE A CA 1
ATOM 769 C C . PHE A 1 93 ? 2.236 11.705 -6.702 1.00 51.22 93 PHE A C 1
ATOM 771 O O . PHE A 1 93 ? 3.318 12.281 -6.619 1.00 51.22 93 PHE A O 1
ATOM 778 N N . PRO A 1 94 ? 1.478 11.783 -7.810 1.00 44.19 94 PRO A N 1
ATOM 779 C CA . PRO A 1 94 ? 1.672 12.902 -8.708 1.00 44.19 94 PRO A CA 1
ATOM 780 C C . PRO A 1 94 ? 1.360 14.149 -7.878 1.00 44.19 94 PRO A C 1
ATOM 782 O O . PRO A 1 94 ? 0.233 14.319 -7.404 1.00 44.19 94 PRO A O 1
ATOM 785 N N . GLU A 1 95 ? 2.374 14.970 -7.617 1.00 43.44 95 GLU A N 1
ATOM 786 C CA . GLU A 1 95 ? 2.136 16.358 -7.249 1.00 43.44 95 GLU A CA 1
ATOM 787 C C . GLU A 1 95 ? 1.247 16.931 -8.350 1.00 43.44 95 GLU A C 1
ATOM 789 O O . GLU A 1 95 ? 1.617 16.908 -9.518 1.00 43.44 95 GLU A O 1
ATOM 794 N N . LYS A 1 96 ? 0.018 17.269 -7.949 1.00 40.62 96 LYS A N 1
ATOM 795 C CA . LYS A 1 96 ? -1.009 18.044 -8.650 1.00 40.62 96 LYS A CA 1
ATOM 796 C C . LYS A 1 96 ? -0.809 18.204 -10.164 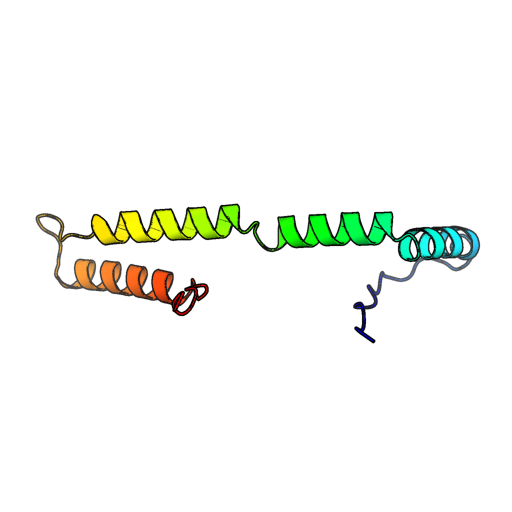1.00 40.62 96 LYS A C 1
ATOM 798 O O . LYS A 1 96 ? 0.062 18.935 -10.616 1.00 40.62 96 LYS A O 1
ATOM 803 N N . ILE A 1 97 ? -1.751 17.654 -10.927 1.00 49.44 97 ILE A N 1
ATOM 804 C CA . ILE A 1 97 ? -2.132 18.270 -12.201 1.00 49.44 97 ILE A CA 1
ATOM 805 C C . ILE A 1 97 ? -2.690 19.656 -11.835 1.00 49.44 97 ILE A C 1
ATOM 807 O O . ILE A 1 97 ? -3.717 19.738 -11.157 1.00 49.44 97 ILE A O 1
ATOM 811 N N . ALA A 1 98 ? -1.948 20.704 -12.188 1.00 43.62 98 ALA A N 1
ATOM 812 C CA . ALA A 1 98 ? -2.374 22.099 -12.196 1.00 43.62 98 ALA A CA 1
ATOM 813 C C . ALA A 1 98 ? -2.430 22.568 -13.651 1.00 43.62 98 ALA A C 1
ATOM 815 O O . ALA A 1 98 ? -1.545 22.134 -14.425 1.00 43.62 98 ALA A O 1
#

pLDDT: mean 73.39, std 17.74, range [34.19, 97.0]

Secondary structure (DSSP, 8-state):
--------PPP--TTSHHHHHHHHHHHHT-HHHHHHHHHHHHHHTT-HHHHHHHHHHHHHHHHT--PPTT--HHHHHHHHHHHHHHHHH---------